Protein AF-A0A946UIS4-F1 (afdb_monomer)

Nearest PDB structures (foldseek):
  8tdu-assembly1_B  TM=2.542E-01  e=7.019E+00  Homo sapiens

Radius of gyration: 28.76 Å; Cα contacts (8 Å, |Δi|>4): 70; chains: 1; bounding box: 63×37×88 Å

Sequence (163 aa):
MSLIELGALGEFLGSIAVLATLVYLSVQLRQNTLSMNESKKLALAQTYQMRADALQMMLVTASDSRFIGPIIARLTAAGYPEDISALDALSHEDRGRFRLWQIAQQTHWDNMFFQYQQGYIDDEYYCDAFKTRVKRLAPTWEKLNLTSGRDSFNKEIERLSSE

Solvent-accessible surface area (backbone atoms only — not comparable to full-atom values): 9035 Å² total; per-residue (Å²): 133,54,75,65,57,55,49,53,51,49,52,52,54,49,53,50,52,51,51,52,49,52,52,49,51,54,51,50,52,52,52,50,53,50,52,52,51,51,49,51,51,49,52,47,51,51,51,52,47,54,50,53,50,51,54,48,52,48,54,50,51,34,66,72,29,89,58,52,34,59,50,52,53,52,30,44,76,54,42,36,82,86,33,69,69,36,63,73,76,46,52,73,66,55,42,51,54,51,46,55,54,49,50,56,50,52,53,52,52,41,51,50,51,53,37,35,78,71,67,73,42,58,69,64,55,42,59,65,49,47,50,54,52,46,57,66,44,48,64,56,33,56,78,65,71,60,83,87,67,56,70,71,48,52,53,47,50,54,56,54,73,74,108

Foldseek 3Di:
DDPVVVVVVVVVVVVVVVVVVVVVVVVVVVVVVVVVVVVLVVVLVVVVVVLVVLVVVLVVCCVPDPQNVVLVVQLVVVPPPNDLCSLVVDDPVSNVVVLVSLLSVLVSLLVVVVCVVVVSDDPCCCVPPNLVVLLSCVVNCVVSVNDPGDPVVVVVSVVSVVD

Structure (mmCIF, N/CA/C/O backbone):
data_AF-A0A946UIS4-F1
#
_entry.id   AF-A0A946UIS4-F1
#
loop_
_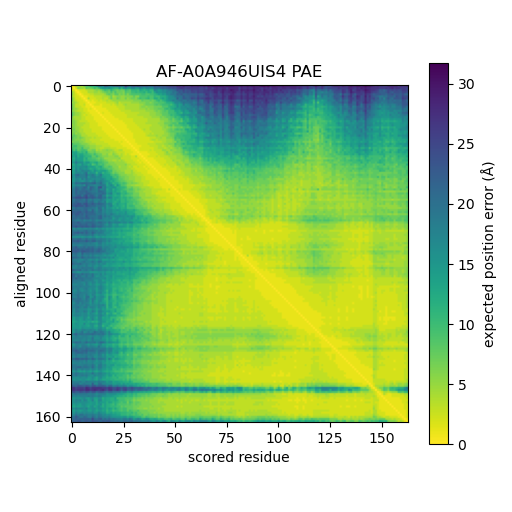atom_site.group_PDB
_atom_site.id
_atom_site.type_symbol
_atom_site.label_atom_id
_atom_site.label_alt_id
_atom_site.label_comp_id
_atom_site.label_asym_id
_atom_site.label_entity_id
_atom_site.label_seq_id
_atom_site.pdbx_PDB_ins_code
_atom_site.Cartn_x
_atom_site.Cartn_y
_atom_site.Cartn_z
_atom_site.occupancy
_atom_site.B_iso_or_equiv
_atom_site.auth_seq_id
_atom_site.auth_comp_id
_atom_site.auth_asym_id
_atom_site.auth_atom_id
_atom_site.pdbx_PDB_model_num
ATOM 1 N N . MET A 1 1 ? -42.311 18.757 61.022 1.00 57.62 1 MET A N 1
ATOM 2 C CA . MET A 1 1 ? -41.414 17.721 60.486 1.00 57.62 1 MET A CA 1
ATOM 3 C C . MET A 1 1 ? -40.319 17.454 61.494 1.00 57.62 1 MET A C 1
ATOM 5 O O . MET A 1 1 ? -39.729 18.413 61.982 1.00 57.62 1 MET A O 1
ATOM 9 N N . SER A 1 2 ? -40.074 16.194 61.837 1.00 82.06 2 SER A N 1
ATOM 10 C CA . SER A 1 2 ? -38.916 15.821 62.656 1.00 82.06 2 SER A CA 1
ATOM 11 C C . SER A 1 2 ? -37.637 15.814 61.805 1.00 82.06 2 SER A C 1
ATOM 13 O O . SER A 1 2 ? -37.694 15.674 60.583 1.00 82.06 2 SER A O 1
ATOM 15 N N . LEU A 1 3 ? -36.466 15.946 62.436 1.00 77.38 3 LEU A N 1
ATOM 16 C CA . LEU A 1 3 ? -35.164 15.806 61.759 1.00 77.38 3 LEU A CA 1
ATOM 17 C C . LEU A 1 3 ? -35.041 14.474 60.993 1.00 77.38 3 LEU A C 1
ATOM 19 O O . LEU A 1 3 ? -34.381 14.415 59.960 1.00 77.38 3 LEU A O 1
ATOM 23 N N . ILE A 1 4 ? -35.724 13.432 61.471 1.00 81.69 4 ILE A N 1
ATOM 24 C CA . ILE A 1 4 ? -35.765 12.099 60.861 1.00 81.69 4 ILE A CA 1
ATOM 25 C C . ILE A 1 4 ? -36.534 12.127 59.531 1.00 81.69 4 ILE A C 1
ATOM 27 O O . ILE A 1 4 ? -36.078 11.557 58.545 1.00 81.69 4 ILE A O 1
ATOM 31 N N . GLU A 1 5 ? -37.661 12.840 59.467 1.00 81.75 5 GLU A N 1
ATOM 32 C CA . GLU A 1 5 ? -38.456 12.984 58.235 1.00 81.75 5 GLU A CA 1
ATOM 33 C C . GLU A 1 5 ? -37.719 13.806 57.166 1.00 81.75 5 GLU A C 1
ATOM 35 O O . GLU A 1 5 ? -37.805 13.502 55.978 1.00 81.75 5 GLU A O 1
ATOM 40 N N . LEU A 1 6 ? -36.958 14.825 57.583 1.00 81.38 6 LEU A N 1
ATOM 41 C CA . LEU A 1 6 ? -36.087 15.601 56.692 1.00 81.38 6 LEU A CA 1
ATOM 42 C C . LEU A 1 6 ? -34.921 14.759 56.149 1.00 81.38 6 LEU A C 1
ATOM 44 O O . LEU A 1 6 ? -34.605 14.856 54.964 1.00 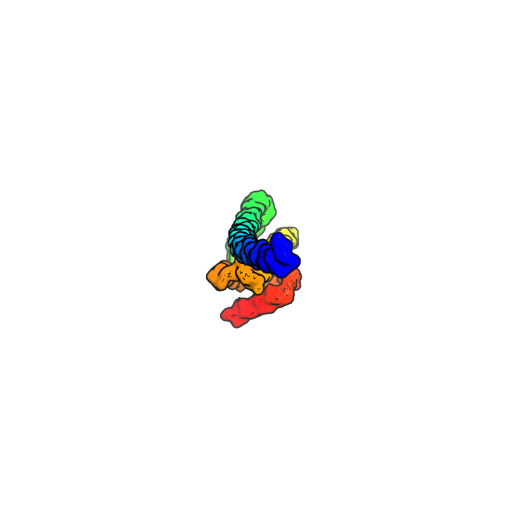81.38 6 LEU A O 1
ATOM 48 N N . GLY A 1 7 ? -34.315 13.913 56.989 1.00 84.50 7 GLY A N 1
ATOM 49 C CA . GLY A 1 7 ? -33.269 12.974 56.573 1.00 84.50 7 GLY A CA 1
ATOM 50 C C . GLY A 1 7 ? -33.772 11.953 55.549 1.00 84.50 7 GLY A C 1
ATOM 51 O O . GLY A 1 7 ? -33.152 11.784 54.500 1.00 84.50 7 GLY A O 1
ATOM 52 N N . ALA A 1 8 ? -34.944 11.360 55.795 1.00 88.19 8 ALA A N 1
ATOM 53 C CA . ALA A 1 8 ? -35.571 10.409 54.877 1.00 88.19 8 ALA A CA 1
ATOM 54 C C . ALA A 1 8 ? -35.925 11.040 53.514 1.00 88.19 8 ALA A C 1
ATOM 56 O O . ALA A 1 8 ? -35.737 10.417 52.468 1.00 88.19 8 ALA A O 1
ATOM 57 N N . LEU A 1 9 ? -36.391 12.297 53.501 1.00 90.44 9 LEU A N 1
ATOM 58 C CA . LEU A 1 9 ? -36.643 13.040 52.260 1.00 90.44 9 LEU A CA 1
ATOM 59 C C . LEU A 1 9 ? -35.343 13.282 51.468 1.00 90.44 9 LEU A C 1
ATOM 61 O O . LEU A 1 9 ? -35.329 13.151 50.243 1.00 90.44 9 LEU A O 1
ATOM 65 N N . GLY A 1 10 ? -34.252 13.612 52.166 1.00 90.12 10 GLY A N 1
ATOM 66 C CA . GLY A 1 10 ? -32.926 13.796 51.574 1.00 90.12 10 GLY A CA 1
ATOM 67 C C . GLY A 1 10 ? -32.367 12.514 50.953 1.00 90.12 10 GLY A C 1
ATOM 68 O O . GLY A 1 10 ? -31.875 12.553 49.827 1.00 90.12 10 GLY A O 1
ATOM 69 N N . GLU A 1 11 ? -32.504 11.372 51.633 1.00 90.62 11 GLU A N 1
ATOM 70 C CA . GLU A 1 11 ? -32.126 10.059 51.087 1.00 90.62 11 GLU A CA 1
ATOM 71 C C . GLU A 1 11 ? -32.952 9.687 49.855 1.00 90.62 11 GLU A C 1
ATOM 73 O O . GLU A 1 11 ? -32.397 9.239 48.850 1.00 90.62 11 GLU A O 1
ATOM 78 N N . PHE A 1 12 ? -34.265 9.926 49.886 1.00 92.44 12 PHE A N 1
ATOM 79 C CA . PHE A 1 12 ? -35.135 9.652 48.746 1.00 92.44 12 PHE A CA 1
ATOM 80 C C . PHE A 1 12 ? -34.730 10.476 47.517 1.00 92.44 12 PHE A C 1
ATOM 82 O O . PHE A 1 12 ? -34.487 9.914 46.446 1.00 92.44 12 PHE A O 1
ATOM 89 N N . LEU A 1 13 ? -34.566 11.793 47.672 1.00 94.62 13 LEU A N 1
ATOM 90 C CA . LEU A 1 13 ? -34.121 12.674 46.588 1.00 94.62 13 LEU A CA 1
ATOM 91 C C . LEU A 1 13 ? -32.704 12.333 46.107 1.00 94.62 13 LEU A C 1
ATOM 93 O O . LEU A 1 13 ? -32.453 12.329 44.902 1.00 94.62 13 LEU A O 1
ATOM 97 N N . GLY A 1 14 ? -31.797 11.991 47.026 1.00 94.81 14 GLY A N 1
ATOM 98 C CA . GLY A 1 14 ? -30.447 11.536 46.703 1.00 94.81 14 GLY A CA 1
ATOM 99 C C . GLY A 1 14 ? -30.455 10.256 45.868 1.00 94.81 14 GLY A C 1
ATOM 100 O O . GLY A 1 14 ? -29.769 10.182 44.851 1.00 94.81 14 GLY A O 1
ATOM 101 N N . SER A 1 15 ? -31.288 9.277 46.229 1.00 95.00 15 SER A N 1
ATOM 102 C CA . SER A 1 15 ? -31.423 8.024 45.478 1.00 95.00 15 SER A CA 1
ATOM 103 C C . SER A 1 15 ? -31.968 8.245 44.062 1.00 95.00 15 SER A C 1
ATOM 105 O O . SER A 1 15 ? -31.449 7.661 43.108 1.00 95.00 15 SER A O 1
ATOM 107 N N . ILE A 1 16 ? -32.936 9.157 43.893 1.00 96.50 16 ILE A N 1
ATOM 108 C CA . ILE A 1 16 ? -33.457 9.552 42.576 1.00 96.50 16 ILE A CA 1
ATOM 109 C C . ILE A 1 16 ? -32.367 10.241 41.753 1.00 96.50 16 ILE A C 1
ATOM 111 O O . ILE A 1 16 ? -32.199 9.922 40.578 1.00 96.50 16 ILE A O 1
ATOM 115 N N . ALA A 1 17 ? -31.606 11.158 42.355 1.00 95.62 17 ALA A N 1
ATOM 116 C CA . ALA A 1 17 ? -30.520 11.858 41.676 1.00 95.62 17 ALA A CA 1
ATOM 117 C C . ALA A 1 17 ? -29.410 10.895 41.219 1.00 95.62 17 ALA A C 1
ATOM 119 O O . ALA A 1 17 ? -28.928 10.995 40.088 1.00 95.62 17 ALA A O 1
ATOM 120 N N . VAL A 1 18 ? -29.042 9.920 42.057 1.00 97.12 18 VAL A N 1
ATOM 121 C CA . VAL A 1 18 ? -28.092 8.858 41.694 1.00 97.12 18 VAL A CA 1
ATOM 122 C C . VAL A 1 18 ? -28.641 8.017 40.543 1.00 97.12 18 VAL A C 1
ATOM 124 O O . VAL A 1 18 ? -27.935 7.805 39.558 1.00 97.12 18 VAL A O 1
ATOM 127 N N . LEU A 1 19 ? -29.905 7.590 40.612 1.00 97.00 19 LEU A N 1
ATOM 128 C CA . LEU A 1 19 ? -30.531 6.793 39.557 1.00 97.00 19 LEU A CA 1
ATOM 129 C C . LEU A 1 19 ? -30.598 7.559 38.227 1.00 97.00 19 LEU A C 1
ATOM 131 O O . LEU A 1 19 ? -30.232 7.014 37.186 1.00 97.00 19 LEU A O 1
ATOM 135 N N . ALA A 1 20 ? -30.971 8.839 38.258 1.00 96.12 20 ALA A N 1
ATOM 136 C CA . ALA A 1 20 ? -30.958 9.711 37.086 1.00 96.12 20 ALA A CA 1
ATOM 137 C C . ALA A 1 20 ? -29.544 9.858 36.498 1.00 96.12 20 ALA A C 1
ATOM 139 O O . ALA A 1 20 ? -29.367 9.782 35.281 1.00 96.12 20 ALA A O 1
ATOM 140 N N . THR A 1 21 ? -28.528 9.994 37.354 1.00 96.75 21 THR A N 1
ATOM 141 C CA . THR A 1 21 ? -27.121 10.087 36.934 1.00 96.75 21 THR A CA 1
ATOM 142 C C . THR A 1 21 ? -26.639 8.789 36.280 1.00 96.75 21 THR A C 1
ATOM 144 O O . THR A 1 21 ? -25.978 8.834 35.244 1.00 96.75 21 THR A O 1
ATOM 147 N N . LEU A 1 22 ? -27.006 7.624 36.823 1.00 96.81 22 LEU A N 1
ATOM 148 C CA . LEU A 1 22 ? -26.671 6.320 36.239 1.00 96.81 22 LEU A CA 1
ATOM 149 C C . LEU A 1 22 ? -27.337 6.109 34.875 1.00 96.81 22 LEU A C 1
ATOM 151 O O . LEU A 1 22 ? -26.693 5.615 33.947 1.00 96.81 22 LEU A O 1
ATOM 155 N N . VAL A 1 23 ? -28.604 6.512 34.728 1.00 96.38 23 VAL A N 1
ATOM 156 C CA . VAL A 1 23 ? -29.306 6.476 33.435 1.00 96.38 23 VAL A CA 1
ATOM 157 C C . VAL A 1 23 ? -28.608 7.388 32.430 1.00 96.38 23 VAL A C 1
ATOM 159 O O . VAL A 1 23 ? -28.318 6.956 31.315 1.00 96.38 23 VAL A O 1
ATOM 162 N N . TYR A 1 24 ? -28.277 8.616 32.833 1.00 96.62 24 TYR A N 1
ATOM 163 C CA . TYR A 1 24 ? -27.552 9.562 31.990 1.00 96.62 24 TYR A CA 1
ATOM 164 C C . TYR A 1 24 ? -26.199 9.001 31.528 1.00 96.62 24 TYR A C 1
ATOM 166 O O . TYR A 1 24 ? -25.930 8.975 30.328 1.00 96.62 24 TYR A O 1
ATOM 174 N N . LEU A 1 25 ? -25.384 8.473 32.449 1.00 95.25 25 LEU A N 1
ATOM 175 C CA . LEU A 1 25 ? -24.100 7.837 32.133 1.00 95.25 25 LEU A CA 1
ATOM 176 C C . LEU A 1 25 ? -24.269 6.650 31.180 1.00 95.25 25 LEU A C 1
A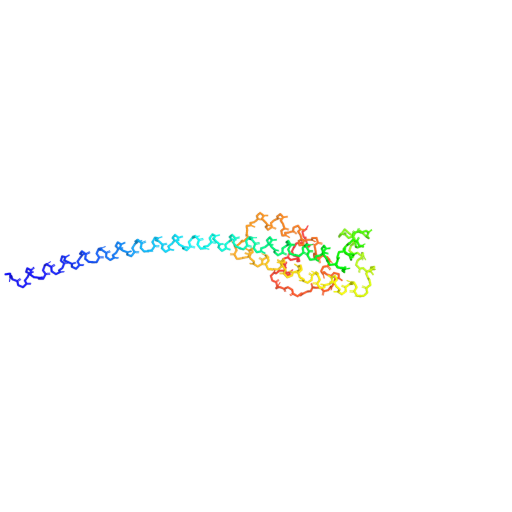TOM 178 O O . LEU A 1 25 ? -23.514 6.513 30.221 1.00 95.25 25 LEU A O 1
ATOM 182 N N . SER A 1 26 ? -25.287 5.817 31.398 1.00 94.38 26 SER A N 1
ATOM 183 C CA . SER A 1 26 ? -25.566 4.661 30.539 1.00 94.38 26 SER A CA 1
ATOM 184 C C . SER A 1 26 ? -25.908 5.087 29.108 1.00 94.38 26 SER A C 1
ATOM 186 O O . SER A 1 26 ? -25.388 4.522 28.142 1.00 94.38 26 SER A O 1
ATOM 188 N N . VAL A 1 27 ? -26.747 6.117 28.953 1.00 95.06 27 VAL A N 1
ATOM 189 C CA . VAL A 1 27 ? -27.084 6.692 27.642 1.00 95.06 27 VAL A CA 1
ATOM 190 C C . VAL A 1 27 ? -25.851 7.324 26.994 1.00 95.06 27 VAL A C 1
ATOM 192 O O . VAL A 1 27 ? -25.586 7.072 25.817 1.00 95.06 27 VAL A O 1
ATOM 195 N N . GLN A 1 28 ? -25.062 8.078 27.761 1.00 93.50 28 GLN A N 1
ATOM 196 C CA . GLN A 1 28 ? -23.845 8.727 27.285 1.00 93.50 28 GLN A CA 1
ATOM 197 C C . GLN A 1 28 ? -22.817 7.706 26.780 1.00 93.50 28 GLN A C 1
ATOM 199 O O . GLN A 1 28 ? -22.276 7.876 25.690 1.00 93.50 28 GLN A O 1
ATOM 204 N N . LEU A 1 29 ? -22.580 6.616 27.516 1.00 91.56 29 LEU A N 1
ATOM 205 C CA . LEU A 1 29 ? -21.671 5.540 27.105 1.00 91.56 29 LEU A CA 1
ATOM 206 C C . LEU A 1 29 ? -22.139 4.852 25.820 1.00 91.56 29 LEU A C 1
ATOM 208 O O . LEU A 1 29 ? -21.325 4.560 24.940 1.00 91.56 29 LEU A O 1
ATOM 212 N N . ARG A 1 30 ? -23.451 4.633 25.673 1.00 92.38 30 ARG A N 1
ATOM 213 C CA . ARG A 1 30 ? -24.021 4.053 24.451 1.00 92.38 30 ARG A CA 1
ATOM 214 C C . ARG A 1 30 ? -23.807 4.969 23.247 1.00 92.38 30 ARG A C 1
ATOM 216 O O . ARG A 1 30 ? -23.372 4.496 22.201 1.00 92.38 30 ARG A O 1
ATOM 223 N N . GLN A 1 31 ? -24.075 6.265 23.393 1.00 91.12 31 GLN A N 1
ATOM 224 C CA . GLN A 1 31 ? -23.850 7.252 22.333 1.00 91.12 31 GLN A CA 1
ATOM 225 C C . GLN A 1 31 ? -22.365 7.376 21.972 1.00 91.12 31 GLN A C 1
ATOM 227 O O . GLN A 1 31 ? -22.029 7.380 20.791 1.00 91.12 31 GLN A O 1
ATOM 232 N N . ASN A 1 32 ? -21.475 7.394 22.969 1.00 88.31 32 ASN A N 1
ATOM 233 C CA . ASN A 1 32 ? -20.028 7.414 22.742 1.00 88.31 32 ASN A CA 1
ATOM 234 C C . ASN A 1 32 ? -19.565 6.185 21.956 1.00 88.31 32 ASN A C 1
ATOM 236 O O . ASN A 1 32 ? -18.811 6.301 20.996 1.00 88.31 32 ASN A O 1
ATOM 240 N N . THR A 1 33 ? -20.071 5.008 22.322 1.00 88.25 33 THR A N 1
ATOM 241 C CA . THR A 1 33 ? -19.741 3.754 21.635 1.00 88.25 33 THR A CA 1
ATOM 242 C C . THR A 1 33 ? -20.211 3.767 20.179 1.00 88.25 33 THR A C 1
ATOM 244 O O . THR A 1 33 ? -19.473 3.345 19.289 1.00 88.25 33 THR A O 1
ATOM 247 N N . LEU A 1 34 ? -21.417 4.279 19.910 1.00 91.00 34 LEU A N 1
ATOM 248 C CA . LEU A 1 34 ? -21.937 4.425 18.546 1.00 91.00 34 LEU A CA 1
ATOM 249 C C . LEU A 1 34 ? -21.092 5.405 17.719 1.00 91.00 34 LEU A C 1
ATOM 251 O O . LEU A 1 34 ? -20.636 5.038 16.640 1.00 91.00 34 LEU A O 1
ATOM 255 N N . SER A 1 35 ? -20.807 6.591 18.261 1.00 88.69 35 SER A N 1
ATOM 256 C CA . SER A 1 35 ? -19.968 7.609 17.614 1.00 88.69 35 SER A CA 1
ATOM 257 C C . SER A 1 35 ? -18.552 7.097 17.320 1.00 88.69 35 SER A C 1
ATOM 259 O O . SER A 1 35 ? -18.017 7.294 16.228 1.00 88.69 35 SER A O 1
ATOM 261 N N . MET A 1 36 ? -17.955 6.357 18.258 1.00 86.19 36 MET A N 1
ATOM 262 C CA . MET A 1 36 ? -16.643 5.737 18.072 1.00 86.19 36 MET A CA 1
ATOM 263 C C . MET A 1 36 ? -16.666 4.680 16.960 1.00 86.19 36 MET A C 1
ATOM 265 O O . MET A 1 36 ? -15.760 4.637 16.126 1.00 86.19 36 MET A O 1
ATOM 269 N N . ASN A 1 37 ? -17.714 3.854 16.898 1.00 85.44 37 ASN A N 1
ATOM 270 C CA . ASN A 1 37 ? -17.873 2.857 15.839 1.00 85.44 37 ASN A CA 1
ATOM 271 C C . ASN A 1 37 ? -18.065 3.499 14.459 1.00 85.44 37 ASN A C 1
ATOM 273 O O . ASN A 1 37 ? -17.481 3.032 13.480 1.00 85.44 37 ASN A O 1
ATOM 277 N N . GLU A 1 38 ? -18.855 4.567 14.367 1.00 87.06 38 GLU A N 1
ATOM 278 C CA . GLU A 1 38 ? -19.028 5.337 13.131 1.00 87.06 38 GLU A CA 1
ATOM 279 C C . GLU A 1 38 ? -17.722 6.010 12.704 1.00 87.06 38 GLU A C 1
ATOM 281 O O . GLU A 1 38 ? -17.338 5.911 11.540 1.00 87.06 38 GLU A O 1
ATOM 286 N N . SER A 1 39 ? -16.978 6.583 13.652 1.00 81.88 39 SER A N 1
ATOM 287 C CA . SER A 1 39 ? -15.659 7.175 13.403 1.00 81.88 39 SER A CA 1
ATOM 288 C C . SER A 1 39 ? -14.661 6.140 12.879 1.00 81.88 39 SER A C 1
ATOM 290 O O . SER A 1 39 ? -13.934 6.415 11.927 1.00 81.88 39 SER A O 1
ATOM 292 N N . LYS A 1 40 ? -14.663 4.917 13.430 1.00 82.81 40 LYS A N 1
ATOM 293 C CA . LYS A 1 40 ? -13.829 3.812 12.932 1.00 82.81 40 LYS A CA 1
ATOM 294 C C . LYS A 1 40 ? -14.198 3.432 11.496 1.00 82.81 40 LYS A C 1
ATOM 296 O O . LYS A 1 40 ? -13.309 3.263 10.665 1.00 82.81 40 LYS A O 1
ATOM 301 N N . LYS A 1 41 ? -15.495 3.317 11.188 1.00 84.00 41 LYS A N 1
ATOM 302 C CA . LYS A 1 41 ? -15.971 3.032 9.822 1.00 84.00 41 LYS A CA 1
ATOM 303 C C . LYS A 1 41 ? -15.579 4.139 8.845 1.00 84.00 41 LYS A C 1
ATOM 305 O O . LYS A 1 41 ? -15.119 3.837 7.749 1.00 84.00 41 LYS A O 1
ATOM 310 N N . LEU A 1 42 ? -15.720 5.399 9.249 1.00 86.12 42 LEU A N 1
ATOM 311 C CA . LEU A 1 42 ? -15.332 6.546 8.436 1.00 86.12 42 LEU A CA 1
ATOM 312 C C . LEU A 1 42 ? -13.820 6.568 8.181 1.00 86.12 42 LEU A C 1
ATOM 314 O O . LEU A 1 42 ? -13.409 6.730 7.037 1.00 86.12 42 LEU A O 1
ATOM 318 N N . ALA A 1 43 ? -12.999 6.340 9.210 1.00 80.62 43 ALA A N 1
ATOM 319 C CA . ALA A 1 43 ? -11.544 6.274 9.081 1.00 80.62 43 ALA A CA 1
ATOM 320 C C . ALA A 1 43 ? -11.101 5.145 8.136 1.00 80.62 43 ALA A C 1
ATOM 322 O O . ALA A 1 43 ? -10.228 5.349 7.292 1.00 80.62 43 ALA A O 1
ATOM 323 N N . LEU A 1 44 ? -11.743 3.973 8.220 1.00 81.12 44 LEU A N 1
ATOM 324 C CA . LEU A 1 44 ? -11.527 2.876 7.275 1.00 81.12 44 LEU A CA 1
ATOM 325 C C . LEU A 1 44 ? -11.887 3.300 5.848 1.00 81.12 44 LEU A C 1
ATOM 327 O O . LEU A 1 44 ? -11.062 3.166 4.949 1.00 81.12 44 LEU A O 1
ATOM 331 N N . ALA A 1 45 ? -13.079 3.862 5.638 1.00 82.94 45 ALA A N 1
ATOM 332 C CA . ALA A 1 45 ? -13.525 4.308 4.319 1.00 82.94 45 ALA A CA 1
ATOM 333 C C . ALA A 1 45 ? -12.597 5.379 3.716 1.00 82.94 45 ALA A C 1
ATOM 335 O O . ALA A 1 45 ? -12.197 5.268 2.560 1.00 82.94 45 ALA A O 1
ATOM 336 N N . GLN A 1 46 ? -12.178 6.369 4.510 1.00 83.25 46 GLN A N 1
ATOM 337 C CA . GLN A 1 46 ? -11.187 7.372 4.107 1.00 83.25 46 GLN A CA 1
ATOM 338 C C . GLN A 1 46 ? -9.851 6.727 3.738 1.00 83.25 46 GLN A C 1
ATOM 340 O O . GLN A 1 46 ? -9.221 7.121 2.762 1.00 83.25 46 GLN A O 1
ATOM 345 N N . THR A 1 47 ? -9.438 5.696 4.472 1.00 80.56 47 THR A N 1
ATOM 346 C CA . THR A 1 47 ? -8.229 4.929 4.164 1.00 80.56 47 THR A CA 1
ATOM 347 C C . THR A 1 47 ? -8.356 4.169 2.842 1.00 80.56 47 THR A C 1
ATOM 349 O O . THR A 1 47 ? -7.405 4.140 2.065 1.00 80.56 47 THR A O 1
ATOM 352 N N . TYR A 1 48 ? -9.514 3.576 2.525 1.00 81.06 48 TYR A N 1
ATOM 353 C CA . TYR A 1 48 ? -9.774 3.013 1.187 1.00 81.06 48 TYR A CA 1
ATOM 354 C C . TYR A 1 48 ? -9.708 4.086 0.094 1.00 81.06 48 TYR A C 1
ATOM 356 O O . TYR A 1 48 ? -9.036 3.874 -0.914 1.00 81.06 48 TYR A O 1
ATOM 364 N N . GLN A 1 49 ? -10.331 5.246 0.308 1.00 82.69 49 GLN A N 1
ATOM 365 C CA . GLN A 1 49 ? -10.326 6.326 -0.678 1.00 82.69 49 GLN A CA 1
ATOM 366 C C . GLN A 1 49 ? -8.911 6.857 -0.941 1.00 82.69 49 GLN A C 1
ATOM 368 O O . GLN A 1 49 ? -8.480 6.888 -2.087 1.00 82.69 49 GLN A O 1
ATOM 373 N N . MET A 1 50 ? -8.142 7.171 0.108 1.00 84.25 50 MET A N 1
ATOM 374 C CA . MET A 1 50 ? -6.758 7.648 -0.032 1.00 84.25 50 MET A CA 1
ATOM 375 C C . MET A 1 50 ? -5.870 6.657 -0.798 1.00 84.25 50 MET A C 1
ATOM 377 O O . MET A 1 50 ? -4.974 7.070 -1.530 1.00 84.25 50 MET A O 1
ATOM 381 N N . ARG A 1 51 ? -6.113 5.346 -0.655 1.00 82.44 51 ARG A N 1
ATOM 382 C CA . ARG A 1 51 ? -5.398 4.304 -1.410 1.00 82.44 51 ARG A CA 1
ATOM 383 C C . ARG A 1 51 ? -5.744 4.330 -2.892 1.00 82.44 51 ARG A C 1
ATOM 385 O O . ARG A 1 51 ? -4.836 4.301 -3.722 1.00 82.44 51 ARG A O 1
ATOM 392 N N . ALA A 1 52 ? -7.036 4.385 -3.206 1.00 84.62 52 ALA A N 1
ATOM 393 C CA . ALA A 1 52 ? -7.509 4.492 -4.579 1.00 84.62 52 ALA A CA 1
ATOM 394 C C . ALA A 1 52 ? -6.963 5.767 -5.243 1.00 84.62 52 ALA A C 1
ATOM 396 O O . ALA A 1 52 ? -6.404 5.693 -6.337 1.00 84.62 52 ALA A O 1
ATOM 397 N N . ASP A 1 53 ? -7.014 6.895 -4.532 1.00 86.44 53 ASP A N 1
ATOM 398 C CA . ASP A 1 53 ? -6.501 8.184 -4.994 1.00 86.44 53 ASP A CA 1
ATOM 399 C C . ASP A 1 53 ? -4.985 8.143 -5.226 1.00 86.44 53 ASP A C 1
ATOM 401 O O . ASP A 1 53 ? -4.511 8.637 -6.247 1.00 86.44 53 ASP A O 1
ATOM 405 N N . ALA A 1 54 ? -4.211 7.520 -4.329 1.00 85.56 54 ALA A N 1
ATOM 406 C CA . ALA A 1 54 ? -2.763 7.387 -4.485 1.00 85.56 54 ALA A CA 1
ATOM 407 C C . ALA A 1 54 ? -2.391 6.564 -5.729 1.00 85.56 54 ALA A C 1
ATOM 409 O O . ALA A 1 54 ? -1.530 6.974 -6.511 1.00 85.56 54 ALA A O 1
ATOM 410 N N . LEU A 1 55 ? -3.063 5.427 -5.946 1.00 82.25 55 LEU A N 1
ATOM 411 C CA . LEU A 1 55 ? -2.837 4.594 -7.127 1.00 82.25 55 LEU A CA 1
ATOM 412 C C . LEU A 1 55 ? -3.249 5.322 -8.413 1.00 82.25 55 LEU A C 1
ATOM 414 O O . LEU A 1 55 ? -2.503 5.309 -9.394 1.00 82.25 55 LEU A O 1
ATOM 418 N N . GLN A 1 56 ? -4.413 5.974 -8.408 1.00 86.44 56 GLN A N 1
ATOM 419 C CA . GLN A 1 56 ? -4.901 6.75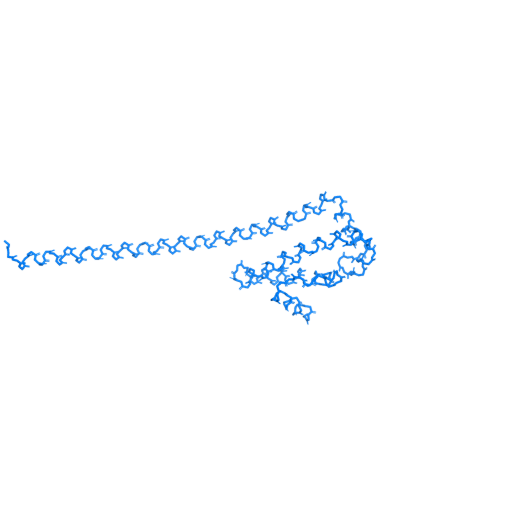3 -9.542 1.00 86.44 56 GLN A CA 1
ATOM 420 C C . GLN A 1 56 ? -3.948 7.905 -9.871 1.00 86.44 56 GLN A C 1
ATOM 422 O O . GLN A 1 56 ? -3.541 8.044 -11.022 1.00 86.44 56 GLN A O 1
ATOM 427 N N . MET A 1 57 ? -3.555 8.699 -8.872 1.00 87.62 57 MET A N 1
ATOM 428 C CA . MET A 1 57 ? -2.621 9.814 -9.035 1.00 87.62 57 MET A CA 1
ATOM 429 C C . MET A 1 57 ? -1.306 9.335 -9.631 1.00 87.62 57 MET A C 1
ATOM 431 O O . MET A 1 57 ? -0.775 9.972 -10.539 1.00 87.62 57 MET A O 1
ATOM 435 N N . MET A 1 58 ? -0.795 8.202 -9.156 1.00 85.50 58 MET A N 1
ATOM 436 C CA . MET A 1 58 ? 0.410 7.613 -9.699 1.00 85.50 58 MET A CA 1
ATOM 437 C C . MET A 1 58 ? 0.207 7.263 -11.183 1.00 85.50 58 MET A C 1
ATOM 439 O O . MET A 1 58 ? 0.915 7.797 -12.030 1.00 85.50 58 MET A O 1
ATOM 443 N N . LEU A 1 59 ? -0.806 6.473 -11.546 1.00 83.56 59 LEU A N 1
ATOM 444 C CA . LEU A 1 59 ? -1.053 6.100 -12.949 1.00 83.56 59 LEU A CA 1
ATOM 445 C C . LEU A 1 59 ? -1.254 7.308 -13.879 1.00 83.56 59 LEU A C 1
ATOM 447 O O . LEU A 1 59 ? -0.677 7.337 -14.966 1.00 83.56 59 LEU A O 1
ATOM 451 N N . VAL A 1 60 ? -2.003 8.321 -13.441 1.00 87.88 60 VAL A N 1
ATOM 452 C CA . VAL A 1 60 ? -2.188 9.577 -14.186 1.00 87.88 60 VAL A CA 1
ATOM 453 C C . VAL A 1 60 ? -0.855 10.308 -14.346 1.00 87.88 60 VAL A C 1
ATOM 455 O O . VAL A 1 60 ? -0.493 10.691 -15.453 1.00 87.88 60 VAL A O 1
ATOM 458 N N . THR A 1 61 ? -0.059 10.409 -13.279 1.00 85.44 61 THR A N 1
ATOM 459 C CA . THR A 1 61 ? 1.272 11.033 -13.335 1.00 85.44 61 THR A CA 1
ATOM 460 C C . THR A 1 61 ? 2.195 10.305 -14.310 1.00 85.44 61 THR A C 1
ATOM 462 O O . THR A 1 61 ? 2.929 10.952 -15.052 1.00 85.44 61 THR A O 1
ATOM 465 N N . ALA A 1 62 ? 2.170 8.969 -14.347 1.00 84.50 62 ALA A N 1
ATOM 466 C CA . ALA A 1 62 ? 2.934 8.203 -15.332 1.00 84.50 62 ALA A CA 1
ATOM 467 C C . ALA A 1 62 ? 2.461 8.469 -16.765 1.00 84.50 62 ALA A C 1
ATOM 469 O O . ALA A 1 62 ? 3.304 8.634 -17.646 1.00 84.50 62 ALA A O 1
ATOM 470 N N . SER A 1 63 ? 1.143 8.520 -16.976 1.00 85.81 63 SER A N 1
ATOM 471 C CA . SER A 1 63 ? 0.519 8.789 -18.276 1.00 85.81 63 SER A CA 1
ATOM 472 C C . SER A 1 63 ? 0.890 10.172 -18.813 1.00 85.81 63 SER A C 1
ATOM 474 O O . SER A 1 63 ? 1.300 10.298 -19.965 1.00 85.81 63 SER A O 1
ATOM 476 N N . ASP A 1 64 ? 0.810 11.198 -17.968 1.00 89.50 64 ASP A N 1
ATOM 477 C CA . ASP A 1 64 ? 1.057 12.590 -18.362 1.00 89.50 64 ASP A CA 1
ATOM 478 C C . ASP A 1 64 ? 2.551 12.949 -18.363 1.00 89.50 64 ASP A C 1
ATOM 480 O O . ASP A 1 64 ? 2.973 13.981 -18.895 1.00 89.50 64 ASP A O 1
ATOM 484 N N . SER A 1 65 ? 3.395 12.100 -17.770 1.00 89.94 65 SER A N 1
ATOM 485 C CA . SER A 1 65 ? 4.831 12.333 -17.718 1.00 89.94 65 SER A CA 1
ATOM 486 C C . SER A 1 65 ? 5.473 12.160 -19.090 1.00 89.94 65 SER A C 1
ATOM 488 O O . SER A 1 65 ? 5.521 11.065 -19.653 1.00 89.94 65 SER A O 1
ATOM 490 N N . ARG A 1 66 ? 6.149 13.220 -19.547 1.00 91.38 66 ARG A N 1
ATOM 491 C CA . ARG A 1 66 ? 7.048 13.180 -20.713 1.00 91.38 66 ARG A CA 1
ATOM 492 C C . ARG A 1 66 ? 8.181 12.150 -20.571 1.00 91.38 66 ARG A C 1
ATOM 494 O O . ARG A 1 66 ? 8.802 11.794 -21.569 1.00 91.38 66 ARG A O 1
ATOM 501 N N . PHE A 1 67 ? 8.477 11.692 -19.355 1.00 90.19 67 PHE A N 1
ATOM 502 C CA . PHE A 1 67 ? 9.592 10.788 -19.087 1.00 90.19 67 PHE A CA 1
ATOM 503 C C . PHE A 1 67 ? 9.131 9.380 -18.706 1.00 90.19 67 PHE A C 1
ATOM 505 O O . PHE A 1 67 ? 9.557 8.416 -19.335 1.00 90.19 67 PHE A O 1
ATOM 512 N N . ILE A 1 68 ? 8.253 9.247 -17.707 1.00 91.94 68 ILE A N 1
ATOM 513 C CA . ILE A 1 68 ? 7.894 7.940 -17.137 1.00 91.94 68 ILE A CA 1
ATOM 514 C C . ILE A 1 68 ? 7.074 7.099 -18.118 1.00 91.94 68 ILE A C 1
ATOM 516 O O . ILE A 1 68 ? 7.418 5.937 -18.321 1.00 91.94 68 ILE A O 1
ATOM 520 N N . GLY A 1 69 ? 6.064 7.672 -18.779 1.00 90.44 69 GLY A N 1
ATOM 521 C CA . GLY A 1 69 ? 5.255 6.957 -19.772 1.00 90.44 69 GLY A CA 1
ATOM 522 C C . GLY A 1 69 ? 6.105 6.319 -20.881 1.00 90.44 69 GLY A C 1
ATOM 523 O O . GLY A 1 69 ? 6.035 5.104 -21.077 1.00 90.44 69 GLY A O 1
ATOM 524 N N . PRO A 1 70 ? 6.990 7.083 -21.554 1.00 93.25 70 PRO A N 1
ATOM 525 C CA . PRO A 1 70 ? 7.898 6.528 -22.557 1.00 93.25 70 PRO A CA 1
ATOM 526 C C . PRO A 1 70 ? 8.888 5.489 -22.018 1.00 93.25 70 PRO A C 1
ATOM 528 O O . PRO A 1 70 ? 9.210 4.545 -22.738 1.00 93.25 70 PRO A O 1
ATOM 531 N N . ILE A 1 71 ? 9.387 5.642 -20.784 1.00 94.31 71 ILE A N 1
ATOM 532 C CA . ILE A 1 71 ? 10.260 4.638 -20.154 1.00 94.31 71 ILE A CA 1
ATOM 533 C C . ILE A 1 71 ? 9.497 3.325 -19.963 1.00 94.31 71 ILE A C 1
ATOM 535 O O . ILE A 1 71 ? 9.992 2.278 -20.371 1.00 94.31 71 ILE A O 1
ATOM 539 N N . ILE A 1 72 ? 8.284 3.378 -19.402 1.00 91.38 72 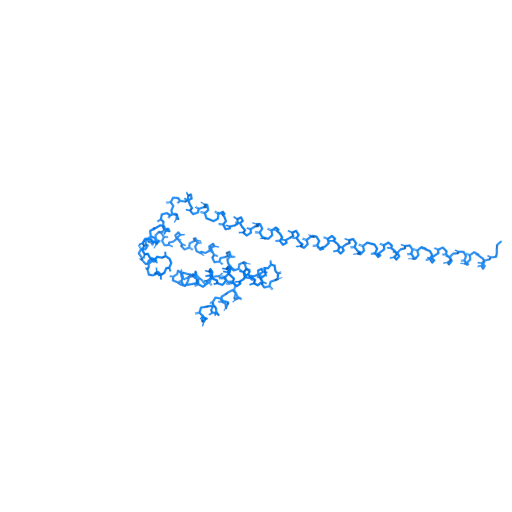ILE A N 1
ATOM 540 C CA . ILE A 1 72 ? 7.439 2.193 -19.196 1.00 91.38 72 ILE A CA 1
ATOM 541 C C . ILE A 1 72 ? 7.128 1.525 -20.538 1.00 91.38 72 ILE A C 1
ATOM 543 O O . ILE A 1 72 ? 7.305 0.319 -20.657 1.00 91.38 72 ILE A O 1
ATOM 547 N N . ALA A 1 73 ? 6.756 2.291 -21.567 1.00 91.69 73 ALA A N 1
ATOM 548 C CA . ALA A 1 73 ? 6.473 1.743 -22.894 1.00 91.69 73 ALA A CA 1
ATOM 549 C C . ALA A 1 73 ? 7.688 1.026 -23.513 1.00 91.69 73 ALA A C 1
ATOM 551 O O . ALA A 1 73 ? 7.540 -0.064 -24.065 1.00 91.69 73 ALA A O 1
ATOM 552 N N . ARG A 1 74 ? 8.898 1.599 -23.390 1.00 93.75 74 ARG A N 1
ATOM 553 C CA . ARG A 1 74 ? 10.142 0.950 -23.847 1.00 93.75 74 ARG A CA 1
ATOM 554 C C . ARG A 1 74 ? 10.440 -0.328 -23.070 1.00 93.75 74 ARG A C 1
ATOM 556 O O . ARG A 1 74 ? 10.816 -1.321 -23.680 1.00 93.75 74 ARG A O 1
ATOM 563 N N . LEU A 1 75 ? 10.256 -0.306 -21.751 1.00 93.94 75 LEU A N 1
ATOM 564 C CA . LEU A 1 75 ? 10.442 -1.484 -20.907 1.00 93.94 75 LEU A CA 1
ATOM 565 C C . LEU A 1 75 ? 9.461 -2.596 -21.283 1.00 93.94 75 LEU A C 1
ATOM 567 O O . LEU A 1 75 ? 9.884 -3.732 -21.461 1.00 93.94 75 LEU A O 1
ATOM 571 N N . THR A 1 76 ? 8.179 -2.275 -21.473 1.00 91.94 76 THR A N 1
ATOM 572 C CA . THR A 1 76 ? 7.169 -3.248 -21.911 1.00 91.94 76 THR A CA 1
ATOM 573 C C . THR A 1 76 ? 7.506 -3.837 -23.277 1.00 91.94 76 THR A C 1
ATOM 575 O O . THR A 1 76 ? 7.430 -5.048 -23.452 1.00 91.94 76 THR A O 1
ATOM 578 N N . ALA A 1 77 ? 7.946 -3.013 -24.232 1.00 92.81 77 ALA A N 1
ATOM 579 C CA . ALA A 1 77 ? 8.396 -3.500 -25.537 1.00 92.81 77 ALA A CA 1
ATOM 580 C C . ALA A 1 77 ? 9.633 -4.415 -25.442 1.00 92.81 77 ALA A C 1
ATOM 582 O O . ALA A 1 77 ? 9.817 -5.283 -26.291 1.00 92.81 77 ALA A O 1
ATOM 583 N N . ALA A 1 78 ? 10.457 -4.237 -24.406 1.00 93.19 78 ALA A N 1
ATOM 584 C CA . ALA A 1 78 ? 11.612 -5.074 -24.097 1.00 93.19 78 ALA A CA 1
ATOM 585 C C . ALA A 1 78 ? 11.277 -6.298 -23.216 1.00 93.19 78 ALA A C 1
ATOM 587 O O . ALA A 1 78 ? 12.190 -7.016 -22.828 1.00 93.19 78 ALA A O 1
ATOM 588 N N . GLY A 1 79 ? 9.997 -6.549 -22.906 1.00 91.06 79 GLY A N 1
ATOM 589 C CA . GLY A 1 79 ? 9.549 -7.736 -22.167 1.00 91.06 79 GLY A CA 1
ATOM 590 C C . GLY A 1 79 ? 9.350 -7.545 -20.661 1.00 91.06 79 GLY A C 1
ATOM 591 O O . GLY A 1 79 ? 9.070 -8.513 -19.967 1.00 91.06 79 GLY A O 1
ATOM 592 N N . TYR A 1 80 ? 9.463 -6.328 -20.127 1.00 91.75 80 TYR A N 1
ATOM 593 C CA . TYR A 1 80 ? 9.127 -6.035 -18.729 1.00 91.75 80 TYR A CA 1
ATOM 594 C C . TYR A 1 80 ? 7.598 -6.067 -18.502 1.00 91.75 80 TYR A C 1
ATOM 596 O O . TYR A 1 80 ? 6.869 -5.442 -19.283 1.00 91.75 80 TYR A O 1
ATOM 604 N N . PRO A 1 81 ? 7.087 -6.632 -17.388 1.00 89.00 81 PRO A N 1
ATOM 605 C CA . PRO A 1 81 ? 7.806 -7.081 -16.188 1.00 89.00 81 PRO A CA 1
ATOM 606 C C . PRO A 1 81 ? 8.337 -8.521 -16.195 1.00 89.00 81 PRO A C 1
ATOM 608 O O . PRO A 1 81 ? 9.014 -8.893 -15.240 1.00 89.00 81 PRO A O 1
ATOM 611 N N . GLU A 1 82 ? 8.041 -9.327 -17.211 1.00 90.44 82 GLU A N 1
ATOM 612 C CA . GLU A 1 82 ? 8.434 -10.741 -17.272 1.00 90.44 82 GLU A CA 1
ATOM 613 C C . GLU A 1 82 ? 9.953 -10.924 -17.433 1.00 90.44 82 GLU A C 1
ATOM 615 O O . GLU A 1 82 ? 10.532 -11.837 -16.845 1.00 90.44 82 GLU A O 1
ATOM 620 N N . ASP A 1 83 ? 10.609 -10.026 -18.169 1.00 91.69 83 ASP A N 1
ATOM 621 C CA . ASP A 1 83 ? 12.061 -9.953 -18.320 1.00 91.69 83 ASP A CA 1
ATOM 622 C C . ASP A 1 83 ? 12.636 -8.734 -17.579 1.00 91.69 83 ASP A C 1
ATOM 624 O O . ASP A 1 83 ? 12.602 -7.590 -18.037 1.00 91.69 83 ASP A O 1
ATOM 628 N N . ILE A 1 84 ? 13.206 -8.987 -16.401 1.00 92.56 84 ILE A N 1
ATOM 629 C CA . ILE A 1 84 ? 13.823 -7.960 -15.549 1.00 92.56 84 ILE A CA 1
ATOM 630 C C . ILE A 1 84 ? 15.140 -7.443 -16.151 1.00 92.56 84 ILE A C 1
ATOM 632 O O . ILE A 1 84 ? 15.573 -6.332 -15.826 1.00 92.56 84 ILE A O 1
ATOM 636 N N . SER A 1 85 ? 15.783 -8.205 -17.044 1.00 93.12 85 SER A N 1
ATOM 637 C CA . SER A 1 85 ? 17.018 -7.773 -17.708 1.00 93.12 85 SER A CA 1
ATOM 638 C C . SER A 1 85 ? 16.789 -6.576 -18.637 1.00 93.12 85 SER A C 1
ATOM 640 O O . SER A 1 85 ? 17.713 -5.793 -18.859 1.00 93.12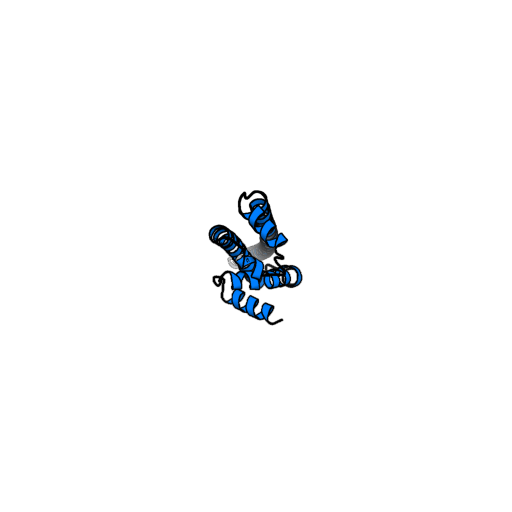 85 SER A O 1
ATOM 642 N N . ALA A 1 86 ? 15.539 -6.323 -19.051 1.00 92.81 86 ALA A N 1
ATOM 643 C CA . ALA A 1 86 ? 15.132 -5.115 -19.770 1.00 92.81 86 ALA A CA 1
ATOM 644 C C . ALA A 1 86 ? 15.542 -3.808 -19.058 1.00 92.81 86 ALA A C 1
ATOM 646 O O . ALA A 1 86 ? 15.764 -2.783 -19.706 1.00 92.81 86 ALA A O 1
ATOM 647 N N . LEU A 1 87 ? 15.701 -3.827 -17.727 1.00 92.94 87 LEU A N 1
ATOM 648 C CA . LEU A 1 87 ? 16.173 -2.674 -16.949 1.00 92.94 87 LEU A CA 1
ATOM 649 C C . LEU A 1 87 ? 17.629 -2.288 -17.249 1.00 92.94 87 LEU A C 1
ATOM 651 O O . LEU A 1 87 ? 18.030 -1.153 -16.975 1.00 92.94 87 LEU A O 1
ATOM 655 N N . ASP A 1 88 ? 18.426 -3.208 -17.791 1.00 92.56 88 ASP A N 1
ATOM 656 C CA . ASP A 1 88 ? 19.827 -2.968 -18.150 1.00 92.56 88 ASP A CA 1
ATOM 657 C C . ASP A 1 88 ? 19.959 -2.261 -19.508 1.00 92.56 88 ASP A C 1
ATOM 659 O O . ASP A 1 88 ? 20.980 -1.632 -19.775 1.00 92.56 88 ASP A O 1
ATOM 663 N N . ALA A 1 89 ? 18.900 -2.275 -20.326 1.00 89.88 89 ALA A N 1
ATOM 664 C CA . ALA A 1 89 ? 18.822 -1.519 -21.575 1.00 89.88 89 ALA A CA 1
ATOM 665 C C . ALA A 1 89 ? 18.473 -0.031 -21.369 1.00 89.88 89 ALA A C 1
ATOM 667 O O . ALA A 1 89 ? 18.503 0.755 -22.319 1.00 89.88 89 ALA A O 1
ATOM 668 N N . LEU A 1 90 ? 18.123 0.381 -20.144 1.00 93.12 90 LEU A N 1
ATOM 669 C CA . LEU A 1 90 ? 17.836 1.781 -19.839 1.00 93.12 90 LEU A CA 1
ATOM 670 C C . LEU A 1 90 ? 19.113 2.625 -19.829 1.00 93.12 90 LEU A C 1
ATOM 672 O O . LEU A 1 90 ? 20.135 2.243 -19.260 1.00 93.12 90 LEU A O 1
ATOM 676 N N . SER A 1 91 ? 19.012 3.842 -20.371 1.00 94.38 91 SER A N 1
ATOM 677 C CA . SER A 1 91 ? 20.038 4.866 -20.168 1.00 94.38 91 SER A CA 1
ATOM 678 C C . SER A 1 91 ? 20.208 5.171 -18.673 1.00 94.38 91 SER A C 1
ATOM 680 O O . SER A 1 91 ? 19.286 4.973 -17.879 1.00 94.38 91 SER A O 1
ATOM 682 N N . HIS A 1 92 ? 21.370 5.694 -18.270 1.00 92.62 92 HIS A N 1
ATOM 683 C CA . HIS A 1 92 ? 21.614 6.044 -16.865 1.00 92.62 92 HIS A CA 1
ATOM 684 C C . HIS A 1 92 ? 20.557 7.021 -16.315 1.00 92.62 92 HIS A C 1
ATOM 686 O O . HIS A 1 92 ? 20.065 6.852 -15.199 1.00 92.62 92 HIS A O 1
ATOM 692 N N . GLU A 1 93 ? 20.157 8.003 -17.126 1.00 93.62 93 GLU A N 1
ATOM 693 C CA . GLU A 1 93 ? 19.128 8.980 -16.772 1.00 93.62 93 GLU A CA 1
ATOM 694 C C . GLU A 1 93 ? 17.743 8.333 -16.621 1.00 93.62 93 GLU A C 1
ATOM 696 O O . GLU A 1 93 ? 17.061 8.546 -15.614 1.00 93.62 93 GLU A O 1
ATOM 701 N N . ASP A 1 94 ? 17.334 7.502 -17.584 1.00 94.69 94 ASP A N 1
ATOM 702 C CA . ASP A 1 94 ? 16.047 6.805 -17.523 1.00 94.69 94 ASP A CA 1
ATOM 703 C C . ASP A 1 94 ? 15.994 5.824 -16.355 1.00 94.69 94 ASP A C 1
ATOM 705 O O . ASP A 1 94 ? 14.980 5.745 -15.660 1.00 94.69 94 ASP A O 1
ATOM 709 N N . ARG A 1 95 ? 17.099 5.120 -16.085 1.00 93.94 95 ARG A N 1
ATOM 710 C CA . ARG A 1 95 ? 17.222 4.229 -14.931 1.00 93.94 95 ARG A CA 1
ATOM 711 C C . ARG A 1 95 ? 17.078 5.002 -13.624 1.00 93.94 95 ARG A C 1
ATOM 713 O O . ARG A 1 95 ? 16.388 4.532 -12.725 1.00 93.94 95 ARG A O 1
ATOM 720 N N . GLY A 1 96 ? 17.663 6.197 -13.521 1.00 92.94 96 GLY A N 1
ATOM 721 C CA . GLY A 1 96 ? 17.496 7.078 -12.363 1.00 92.94 96 GLY A CA 1
ATOM 722 C C . GLY A 1 96 ? 16.038 7.498 -12.143 1.00 92.94 96 GLY A C 1
ATOM 723 O O . GLY A 1 96 ? 15.512 7.374 -11.035 1.00 92.94 96 GLY A O 1
ATOM 724 N N . ARG A 1 97 ? 15.348 7.923 -13.207 1.00 93.75 97 ARG A N 1
ATOM 725 C CA . ARG A 1 97 ? 13.925 8.310 -13.154 1.00 93.75 97 ARG A CA 1
ATOM 726 C C . ARG A 1 97 ? 13.020 7.135 -12.801 1.00 93.75 97 ARG A C 1
ATOM 728 O O . ARG A 1 97 ? 12.155 7.257 -11.937 1.00 93.75 97 ARG A O 1
ATOM 735 N N . PHE A 1 98 ? 13.254 5.984 -13.425 1.00 93.81 98 PHE A N 1
ATOM 736 C CA . PHE A 1 98 ? 12.524 4.759 -13.123 1.00 93.81 98 PHE A CA 1
ATOM 737 C C . PHE A 1 98 ? 12.786 4.280 -11.692 1.00 93.81 98 PHE A C 1
ATOM 739 O O . PHE A 1 98 ? 11.874 3.816 -11.018 1.00 93.81 98 PHE A O 1
ATOM 746 N N . ARG A 1 99 ? 14.003 4.459 -11.172 1.00 94.06 99 ARG A N 1
ATOM 747 C CA . ARG A 1 99 ? 14.317 4.156 -9.773 1.00 94.06 99 ARG A CA 1
ATOM 748 C C . ARG A 1 99 ? 13.508 5.019 -8.804 1.00 94.06 99 ARG A C 1
ATOM 750 O O . ARG A 1 99 ? 12.954 4.476 -7.856 1.00 94.06 99 ARG A O 1
ATOM 757 N N . LEU A 1 100 ? 13.393 6.329 -9.041 1.00 91.75 100 LEU A N 1
ATOM 758 C CA . LEU A 1 100 ? 12.551 7.215 -8.217 1.00 91.75 100 LEU A CA 1
ATOM 759 C C . LEU A 1 100 ? 11.079 6.796 -8.252 1.00 91.75 100 LEU A C 1
ATOM 761 O O . LEU A 1 100 ? 10.418 6.749 -7.216 1.00 91.75 100 LEU A O 1
ATOM 765 N N . TRP A 1 101 ? 10.594 6.423 -9.435 1.00 91.81 101 TRP A N 1
ATOM 766 C CA . TRP A 1 101 ? 9.260 5.862 -9.606 1.00 91.81 101 TRP A CA 1
ATOM 767 C C . TRP A 1 101 ? 9.046 4.588 -8.776 1.00 91.81 101 TRP A C 1
ATOM 769 O O . TRP A 1 101 ? 8.036 4.440 -8.090 1.00 91.81 101 TRP A O 1
ATOM 779 N N . GLN A 1 102 ? 10.027 3.684 -8.778 1.00 92.94 102 GLN A N 1
ATOM 780 C CA . GLN A 1 102 ? 9.966 2.444 -8.007 1.00 92.94 102 GLN A CA 1
ATOM 781 C C . GLN A 1 102 ? 10.108 2.661 -6.492 1.00 92.94 102 GLN A C 1
ATOM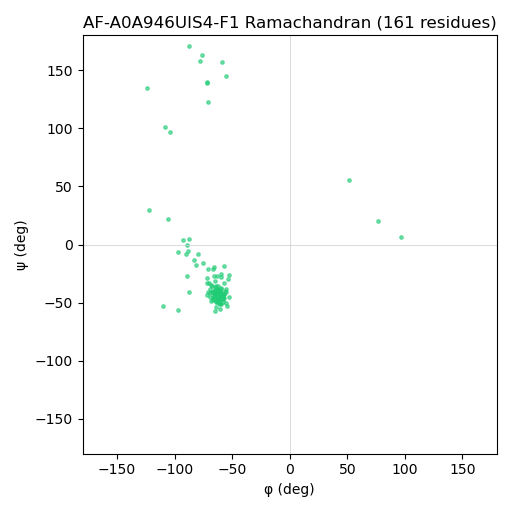 783 O O . GLN A 1 102 ? 9.505 1.916 -5.728 1.00 92.94 102 GLN A O 1
ATOM 788 N N . ILE A 1 103 ? 10.816 3.702 -6.038 1.00 92.31 103 ILE A N 1
ATOM 789 C CA . ILE A 1 103 ? 10.849 4.090 -4.615 1.00 92.31 103 ILE A CA 1
ATOM 790 C C . ILE A 1 103 ? 9.459 4.520 -4.135 1.00 92.31 103 ILE A C 1
ATOM 792 O O . ILE A 1 103 ? 9.023 4.102 -3.059 1.00 92.31 103 ILE A O 1
ATOM 796 N N . ALA A 1 104 ? 8.742 5.319 -4.932 1.00 89.94 104 ALA A N 1
ATOM 797 C CA . ALA A 1 104 ? 7.371 5.714 -4.608 1.00 89.94 104 ALA A CA 1
ATOM 798 C C . ALA A 1 104 ? 6.451 4.485 -4.505 1.00 89.94 104 ALA 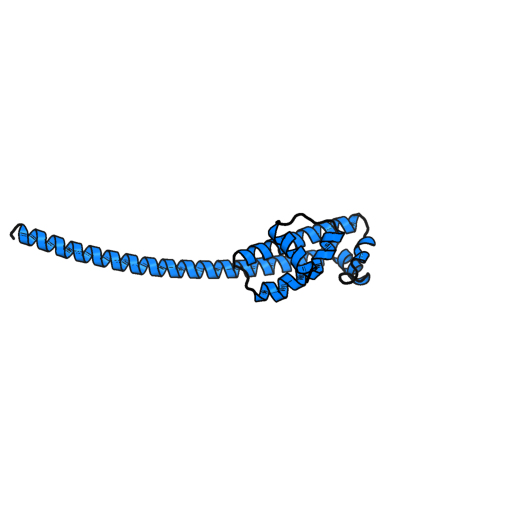A C 1
ATOM 800 O O . ALA A 1 104 ? 5.686 4.358 -3.548 1.00 89.94 104 ALA A O 1
ATOM 801 N N . GLN A 1 105 ? 6.604 3.535 -5.433 1.00 90.19 105 GLN A N 1
ATOM 802 C CA . GLN A 1 105 ? 5.883 2.264 -5.411 1.00 90.19 105 GLN A CA 1
ATOM 803 C C . GLN A 1 105 ? 6.191 1.426 -4.171 1.00 90.19 105 GLN A C 1
ATOM 805 O O . GLN A 1 105 ? 5.273 0.977 -3.488 1.00 90.19 105 GLN A O 1
ATOM 810 N N . GLN A 1 106 ? 7.470 1.231 -3.851 1.00 92.38 106 GLN A N 1
ATOM 811 C CA . GLN A 1 106 ? 7.884 0.468 -2.674 1.00 92.38 106 GLN A CA 1
ATOM 812 C C . GLN A 1 106 ? 7.327 1.095 -1.389 1.00 92.38 106 GLN A C 1
ATOM 814 O O . GLN A 1 106 ? 6.794 0.387 -0.542 1.00 92.38 106 GLN A O 1
ATOM 819 N N . THR A 1 107 ? 7.370 2.426 -1.283 1.00 90.88 107 THR A N 1
ATOM 820 C CA . THR A 1 107 ? 6.834 3.171 -0.131 1.00 90.88 107 THR A CA 1
ATOM 821 C C . THR A 1 107 ? 5.323 2.989 0.014 1.00 90.88 107 THR A C 1
ATOM 823 O O . THR A 1 107 ? 4.827 2.804 1.128 1.00 90.88 107 THR A O 1
ATOM 826 N N . HIS A 1 108 ? 4.584 3.012 -1.100 1.00 90.50 108 HIS A N 1
ATOM 827 C CA . HIS A 1 108 ? 3.147 2.754 -1.103 1.00 90.50 108 HIS A CA 1
ATOM 828 C C . HIS A 1 108 ? 2.838 1.348 -0.573 1.00 90.50 108 HIS A C 1
ATOM 830 O O . HIS A 1 108 ? 2.035 1.209 0.348 1.00 90.50 108 HIS A O 1
ATOM 836 N N . TRP A 1 109 ? 3.512 0.317 -1.089 1.00 91.56 109 TRP A N 1
ATOM 837 C CA . TRP A 1 109 ? 3.268 -1.065 -0.668 1.00 91.56 109 TRP A CA 1
ATOM 838 C C . TRP A 1 109 ? 3.722 -1.349 0.767 1.00 91.56 109 TRP A C 1
ATOM 840 O O . TRP A 1 109 ? 2.985 -2.007 1.496 1.00 91.56 109 TRP A O 1
ATOM 850 N N . ASP A 1 110 ? 4.845 -0.792 1.223 1.00 93.62 110 ASP A N 1
ATOM 851 C CA . ASP A 1 110 ? 5.254 -0.855 2.635 1.00 93.62 110 ASP A CA 1
ATOM 852 C C . ASP A 1 110 ? 4.157 -0.267 3.541 1.00 93.62 110 ASP A C 1
ATOM 854 O O . ASP A 1 110 ? 3.725 -0.880 4.519 1.00 93.62 110 ASP A O 1
ATOM 858 N N . ASN A 1 111 ? 3.612 0.895 3.169 1.00 91.12 111 ASN A N 1
ATOM 859 C CA . ASN A 1 111 ? 2.513 1.497 3.914 1.00 91.12 111 ASN A CA 1
ATOM 860 C C . ASN A 1 111 ? 1.245 0.623 3.917 1.00 91.12 111 ASN A C 1
ATOM 862 O O . ASN A 1 111 ? 0.601 0.514 4.959 1.00 91.12 111 ASN A O 1
ATOM 866 N N . MET A 1 112 ? 0.909 -0.033 2.801 1.00 90.31 112 MET A N 1
ATOM 867 C CA . MET A 1 112 ? -0.204 -0.992 2.746 1.00 90.31 112 MET A CA 1
ATOM 868 C C . MET A 1 112 ? 0.020 -2.172 3.680 1.00 90.31 112 MET A C 1
ATOM 870 O O . MET A 1 112 ? -0.878 -2.525 4.441 1.00 90.31 112 MET A O 1
ATOM 874 N N . PHE A 1 113 ? 1.222 -2.744 3.684 1.00 93.50 113 PHE A N 1
ATOM 875 C CA . PHE A 1 113 ? 1.532 -3.842 4.588 1.00 93.50 113 PHE A CA 1
ATOM 876 C C . PHE A 1 113 ? 1.412 -3.416 6.049 1.00 93.50 113 PHE A C 1
ATOM 878 O O . PHE A 1 113 ? 0.783 -4.103 6.849 1.00 93.50 113 PHE A O 1
ATOM 885 N N . PHE A 1 114 ? 1.933 -2.238 6.391 1.00 92.81 114 PHE A N 1
ATOM 886 C CA . PHE A 1 114 ? 1.793 -1.701 7.738 1.00 92.81 114 PHE A CA 1
ATOM 887 C C . PHE A 1 114 ? 0.317 -1.543 8.141 1.00 92.81 114 PHE A C 1
ATOM 889 O O . PHE A 1 114 ? -0.056 -1.937 9.241 1.00 92.81 114 PHE A O 1
ATOM 896 N N . GLN A 1 115 ? -0.544 -1.031 7.256 1.00 89.12 115 GLN A N 1
ATOM 897 C CA . GLN A 1 115 ? -1.984 -0.916 7.523 1.00 89.12 115 GLN A CA 1
ATOM 898 C C . GLN A 1 115 ? -2.675 -2.278 7.689 1.00 89.12 115 GLN A C 1
ATOM 900 O O . GLN A 1 115 ? -3.553 -2.409 8.545 1.00 89.12 115 GLN A O 1
ATOM 905 N N . TYR A 1 116 ? -2.260 -3.290 6.923 1.00 91.75 116 TYR A N 1
ATOM 906 C CA . TYR A 1 116 ? -2.708 -4.673 7.100 1.00 91.75 116 TYR A CA 1
ATOM 907 C C . TYR A 1 116 ? -2.342 -5.210 8.486 1.00 91.75 116 TYR A C 1
ATOM 909 O O . TYR A 1 116 ? -3.212 -5.699 9.202 1.00 91.75 116 TYR A O 1
ATOM 917 N N . GLN A 1 117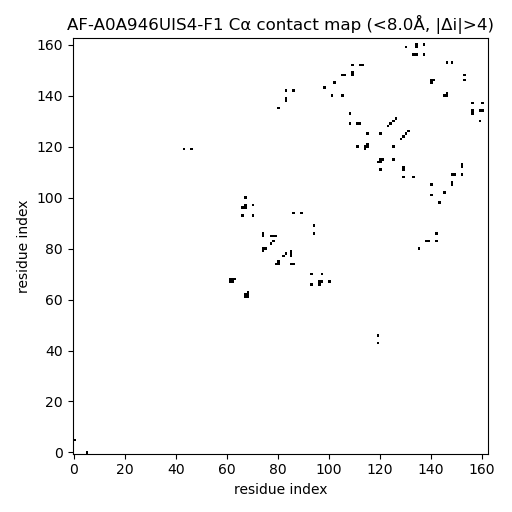 ? -1.102 -4.995 8.937 1.00 93.31 117 GLN A N 1
ATOM 918 C CA . GLN A 1 117 ? -0.669 -5.396 10.282 1.00 93.31 117 GLN A CA 1
ATOM 919 C C . GLN A 1 117 ? -1.483 -4.733 11.409 1.00 93.31 117 GLN A C 1
ATOM 921 O O . GLN A 1 117 ? -1.580 -5.290 12.499 1.00 93.31 117 GLN A O 1
ATOM 926 N N . GLN A 1 118 ? -2.072 -3.558 11.163 1.00 89.69 118 GLN A N 1
ATOM 927 C CA . GLN A 1 118 ? -2.945 -2.864 12.119 1.00 89.69 118 GLN A CA 1
ATOM 928 C C . GLN A 1 118 ? -4.433 -3.258 12.002 1.00 89.69 118 GLN A C 1
ATOM 930 O O . GLN A 1 118 ? -5.263 -2.732 12.744 1.00 89.69 118 GLN A O 1
ATOM 935 N N . GLY A 1 119 ? -4.795 -4.154 11.078 1.00 88.31 119 GLY A N 1
ATOM 936 C CA . GLY A 1 119 ? -6.177 -4.589 10.852 1.00 88.31 119 GLY A CA 1
ATOM 937 C C . GLY A 1 119 ? -7.047 -3.583 10.090 1.00 88.31 119 GLY A C 1
ATOM 938 O O . GLY A 1 119 ? -8.273 -3.640 10.186 1.00 88.31 119 GLY A O 1
ATOM 939 N N . TYR A 1 120 ? -6.438 -2.644 9.354 1.00 85.38 120 TYR A N 1
ATOM 940 C CA . TYR A 1 120 ? -7.157 -1.696 8.486 1.00 85.38 120 TYR A CA 1
ATOM 941 C C . TYR A 1 120 ? -7.352 -2.209 7.053 1.00 85.38 120 TYR A C 1
ATOM 943 O O . TYR A 1 120 ? -8.056 -1.581 6.260 1.00 85.38 120 TYR A O 1
ATOM 951 N N . ILE A 1 121 ? -6.719 -3.333 6.720 1.00 86.75 121 ILE A N 1
ATOM 952 C CA . ILE A 1 121 ? -6.853 -4.031 5.445 1.00 86.75 121 ILE A CA 1
ATOM 953 C C . ILE A 1 121 ? -7.276 -5.464 5.758 1.00 86.75 121 ILE A C 1
ATOM 955 O O . ILE A 1 121 ? -6.732 -6.078 6.673 1.00 86.75 121 ILE A O 1
ATOM 959 N N . ASP A 1 122 ? -8.265 -5.958 5.025 1.00 87.44 122 ASP A N 1
ATOM 960 C CA . ASP A 1 122 ? -8.747 -7.332 5.120 1.00 87.44 122 ASP A CA 1
ATOM 961 C C . ASP A 1 122 ? -7.797 -8.339 4.437 1.00 87.44 122 ASP A C 1
ATOM 963 O O . ASP A 1 122 ? -6.919 -7.986 3.643 1.00 87.44 122 ASP A O 1
ATOM 967 N N . ASP A 1 123 ? -7.975 -9.618 4.768 1.00 89.62 123 ASP A N 1
ATOM 968 C CA . ASP A 1 123 ? -7.162 -10.704 4.214 1.00 89.62 123 ASP A CA 1
ATOM 969 C C . ASP A 1 123 ? -7.378 -10.898 2.708 1.00 89.62 123 ASP A C 1
ATOM 971 O O . ASP A 1 123 ? -6.460 -11.344 2.024 1.00 89.62 123 ASP A O 1
ATOM 975 N N . GLU A 1 124 ? -8.556 -10.547 2.185 1.00 89.88 124 GLU A N 1
ATOM 976 C CA . GLU A 1 124 ? -8.883 -10.643 0.758 1.00 89.88 124 GLU A CA 1
ATOM 977 C C . GLU A 1 124 ? -7.990 -9.698 -0.051 1.00 89.88 124 GLU A C 1
ATOM 979 O O . GLU A 1 124 ? -7.245 -10.129 -0.930 1.00 89.88 124 GLU A O 1
ATOM 984 N N . TYR A 1 125 ? -7.953 -8.416 0.314 1.00 87.50 125 TYR A N 1
ATOM 985 C CA . TYR A 1 125 ? -7.089 -7.428 -0.322 1.00 87.50 125 TYR A CA 1
ATOM 986 C C . TYR A 1 125 ? -5.611 -7.793 -0.172 1.00 87.50 125 TYR A C 1
ATOM 988 O O . TYR A 1 125 ? -4.819 -7.621 -1.106 1.00 87.50 125 TYR A O 1
ATOM 996 N N . TYR A 1 126 ? -5.213 -8.291 1.000 1.00 91.50 126 TYR A N 1
ATOM 997 C CA . TYR A 1 126 ? -3.840 -8.728 1.210 1.00 91.50 126 TYR A CA 1
ATOM 998 C C . TYR A 1 126 ? -3.471 -9.906 0.286 1.00 91.50 126 TYR A C 1
ATOM 1000 O O . TYR A 1 126 ? -2.453 -9.845 -0.413 1.00 91.50 126 TYR A O 1
ATOM 1008 N N . CYS A 1 127 ? -4.306 -10.943 0.218 1.00 91.06 127 CYS A N 1
ATOM 1009 C CA . CYS A 1 127 ? -4.055 -12.121 -0.611 1.00 91.06 127 CYS A CA 1
ATOM 1010 C C . CYS A 1 127 ? -4.093 -11.803 -2.110 1.00 91.06 127 CYS A C 1
ATOM 1012 O O . CYS A 1 127 ? -3.171 -12.181 -2.836 1.00 91.06 127 CYS A O 1
ATOM 1014 N N . ASP A 1 128 ? -5.110 -11.076 -2.564 1.00 89.00 128 ASP A N 1
ATOM 1015 C CA . ASP A 1 128 ? -5.392 -10.932 -3.992 1.00 89.00 128 ASP A CA 1
ATOM 1016 C C . ASP A 1 128 ? -4.617 -9.771 -4.621 1.00 89.00 128 ASP A C 1
ATOM 1018 O O . ASP A 1 128 ? -4.069 -9.896 -5.724 1.00 89.00 128 ASP A O 1
ATOM 1022 N N . ALA A 1 129 ? -4.519 -8.640 -3.916 1.00 88.06 129 ALA A N 1
ATOM 1023 C CA . ALA A 1 129 ? -3.872 -7.440 -4.434 1.00 88.06 129 ALA A CA 1
ATOM 1024 C C . ALA A 1 129 ? -2.423 -7.316 -3.955 1.00 88.06 129 ALA A C 1
ATOM 1026 O O . ALA A 1 129 ? -1.513 -7.213 -4.783 1.00 88.06 129 ALA A O 1
ATOM 1027 N N . PHE A 1 130 ? -2.190 -7.322 -2.639 1.00 92.00 130 PHE A N 1
ATOM 1028 C CA . PHE A 1 130 ? -0.860 -7.059 -2.083 1.00 92.00 130 PHE A CA 1
ATOM 1029 C C . PHE A 1 130 ? 0.148 -8.144 -2.478 1.00 92.00 130 PHE A C 1
ATOM 1031 O O . PHE A 1 130 ? 1.146 -7.815 -3.124 1.00 92.00 130 PHE A O 1
ATOM 1038 N N . LYS A 1 131 ? -0.115 -9.427 -2.167 1.00 93.81 131 LYS A N 1
ATOM 1039 C CA . LYS A 1 131 ? 0.829 -10.525 -2.463 1.00 93.81 131 LYS A CA 1
ATOM 1040 C C . LYS A 1 131 ? 1.186 -10.557 -3.948 1.00 93.81 131 LYS A C 1
ATOM 1042 O O . LYS A 1 131 ? 2.363 -10.545 -4.303 1.00 93.81 131 LYS A O 1
ATOM 1047 N N . THR A 1 132 ? 0.175 -10.534 -4.815 1.00 91.00 132 THR A N 1
ATOM 1048 C CA . THR A 1 132 ? 0.341 -10.576 -6.274 1.00 91.00 132 THR A CA 1
ATOM 1049 C C . THR A 1 132 ? 1.203 -9.424 -6.790 1.00 91.00 132 THR A C 1
ATOM 1051 O O . THR A 1 132 ? 2.122 -9.625 -7.588 1.00 91.00 132 THR A O 1
ATOM 1054 N N . ARG A 1 133 ? 0.930 -8.190 -6.345 1.00 90.19 133 ARG A N 1
ATOM 1055 C CA . ARG A 1 133 ? 1.662 -7.005 -6.813 1.00 90.19 133 ARG A CA 1
ATOM 1056 C C . ARG A 1 133 ? 3.085 -6.967 -6.270 1.00 90.19 133 ARG A C 1
ATOM 1058 O O . ARG A 1 133 ? 3.996 -6.681 -7.044 1.00 90.19 133 ARG A O 1
ATOM 1065 N N . VAL A 1 134 ? 3.278 -7.273 -4.988 1.00 93.00 134 VAL A N 1
ATOM 1066 C CA . VAL A 1 134 ? 4.595 -7.261 -4.339 1.00 93.00 134 VAL A CA 1
ATOM 1067 C C . VAL A 1 134 ? 5.498 -8.349 -4.910 1.00 93.00 134 VAL A C 1
ATOM 1069 O O . VAL A 1 134 ? 6.618 -8.020 -5.288 1.00 93.00 134 VAL A O 1
ATOM 1072 N N . LYS A 1 135 ? 5.014 -9.588 -5.100 1.00 92.19 135 LYS A N 1
ATOM 1073 C CA . LYS A 1 135 ? 5.803 -10.661 -5.743 1.00 92.19 135 LYS A CA 1
ATOM 1074 C C . LYS A 1 135 ? 6.323 -10.252 -7.121 1.00 92.19 135 LYS A C 1
ATOM 1076 O O . LYS A 1 135 ? 7.471 -10.511 -7.458 1.00 92.19 135 LYS A O 1
ATOM 1081 N N . ARG A 1 136 ? 5.499 -9.558 -7.909 1.00 90.12 136 ARG A N 1
ATOM 1082 C CA . ARG A 1 136 ? 5.890 -9.080 -9.242 1.00 90.12 136 ARG A CA 1
ATOM 1083 C C . ARG A 1 136 ? 6.893 -7.920 -9.202 1.00 90.12 136 ARG A C 1
ATOM 1085 O O . ARG A 1 136 ? 7.703 -7.781 -10.111 1.00 90.12 136 ARG A O 1
ATOM 1092 N N . LEU A 1 137 ? 6.818 -7.049 -8.195 1.00 92.19 137 LEU A N 1
ATOM 1093 C CA . LEU A 1 137 ? 7.669 -5.856 -8.093 1.00 92.19 137 LEU A CA 1
ATOM 1094 C C . LEU A 1 137 ? 8.984 -6.111 -7.348 1.00 92.19 137 LEU A C 1
ATOM 1096 O O . LEU A 1 137 ? 9.974 -5.445 -7.646 1.00 92.19 137 LEU A O 1
ATOM 1100 N N . ALA A 1 138 ? 9.026 -7.078 -6.431 1.00 92.81 138 ALA A N 1
ATOM 1101 C CA . ALA A 1 138 ? 10.201 -7.369 -5.613 1.00 92.81 138 ALA A CA 1
ATOM 1102 C C . ALA A 1 138 ? 11.488 -7.593 -6.435 1.00 92.81 138 ALA A C 1
ATOM 1104 O O . ALA A 1 138 ? 12.483 -6.928 -6.135 1.00 92.81 138 ALA A O 1
ATOM 1105 N N . PRO A 1 139 ? 11.485 -8.369 -7.539 1.00 93.00 139 PRO A N 1
ATOM 1106 C CA . PRO A 1 139 ? 12.685 -8.529 -8.364 1.00 93.00 139 PRO A CA 1
ATOM 1107 C C . PRO A 1 139 ? 13.140 -7.226 -9.044 1.00 93.00 139 PRO A C 1
ATOM 1109 O O . PRO A 1 139 ? 14.330 -6.995 -9.251 1.00 93.00 139 PRO A O 1
ATOM 1112 N N . THR A 1 140 ? 12.196 -6.333 -9.375 1.00 93.94 140 THR A N 1
ATOM 1113 C CA . THR A 1 140 ? 12.516 -4.995 -9.905 1.00 93.94 140 THR A CA 1
ATOM 1114 C C . THR A 1 140 ? 13.235 -4.162 -8.847 1.00 93.94 140 THR A C 1
ATOM 1116 O O . THR A 1 140 ? 14.218 -3.487 -9.148 1.00 93.94 140 THR A O 1
ATOM 1119 N N . TRP A 1 141 ? 12.750 -4.194 -7.605 1.00 94.12 141 TRP A N 1
ATOM 1120 C CA . TRP A 1 141 ? 13.345 -3.456 -6.492 1.00 94.12 141 TRP A CA 1
ATOM 1121 C C . TRP A 1 141 ? 14.743 -3.961 -6.157 1.00 94.12 141 TRP A C 1
ATOM 1123 O O . TRP A 1 141 ? 15.654 -3.149 -5.995 1.00 94.12 141 TRP A O 1
ATOM 1133 N N . GLU A 1 142 ? 14.933 -5.278 -6.154 1.00 91.94 142 GLU A N 1
ATOM 1134 C CA . GLU A 1 142 ? 16.241 -5.906 -5.981 1.00 91.94 142 GLU A CA 1
ATOM 1135 C C . GLU A 1 142 ? 17.218 -5.469 -7.082 1.00 91.94 142 GLU A C 1
ATOM 1137 O O . GLU A 1 142 ? 18.277 -4.916 -6.789 1.00 91.94 142 GLU A O 1
ATOM 1142 N N . LYS A 1 143 ? 16.828 -5.578 -8.362 1.00 92.25 143 LYS A N 1
ATOM 1143 C CA . LYS A 1 143 ? 17.663 -5.167 -9.508 1.00 92.25 143 LYS A CA 1
ATOM 1144 C C . LYS A 1 143 ? 18.038 -3.676 -9.484 1.00 92.25 143 LYS A C 1
ATOM 1146 O O . LYS A 1 143 ? 19.071 -3.275 -10.029 1.00 92.25 143 LYS A O 1
ATOM 1151 N N . LEU A 1 144 ? 17.204 -2.836 -8.873 1.00 92.44 144 LEU A N 1
ATOM 1152 C CA . LEU A 1 144 ? 17.434 -1.396 -8.710 1.00 92.44 144 LEU A CA 1
ATOM 1153 C C . LEU A 1 144 ? 18.129 -1.026 -7.387 1.00 92.44 144 LEU A C 1
ATOM 1155 O O . LEU A 1 144 ? 18.335 0.169 -7.134 1.00 92.44 144 LEU A O 1
ATOM 1159 N N . ASN A 1 145 ? 18.511 -2.018 -6.575 1.00 89.38 145 ASN A N 1
ATOM 1160 C CA . ASN A 1 145 ? 19.093 -1.855 -5.242 1.00 89.38 145 ASN A CA 1
ATOM 1161 C C . ASN A 1 145 ? 18.233 -0.938 -4.352 1.00 89.38 145 ASN A C 1
ATOM 1163 O O . ASN A 1 145 ? 18.685 0.107 -3.864 1.00 89.38 145 ASN A O 1
ATOM 1167 N N . LEU A 1 146 ? 16.954 -1.291 -4.208 1.00 87.38 146 LEU A N 1
ATOM 1168 C CA . LEU A 1 146 ? 15.988 -0.604 -3.351 1.00 87.38 146 LEU A CA 1
ATOM 1169 C C . LEU A 1 146 ? 15.748 -1.414 -2.071 1.00 87.38 146 LEU A C 1
ATOM 1171 O O . LEU A 1 146 ? 14.941 -2.338 -2.058 1.00 87.38 146 LEU A O 1
ATOM 1175 N N . THR A 1 147 ? 16.435 -1.057 -0.984 1.00 65.25 147 THR A N 1
ATOM 1176 C CA . THR A 1 147 ? 16.388 -1.790 0.300 1.00 65.25 147 THR A CA 1
ATOM 1177 C C . THR A 1 147 ? 15.934 -0.919 1.478 1.00 65.25 147 THR A C 1
ATOM 1179 O O . THR A 1 147 ? 16.374 -1.121 2.604 1.00 65.25 147 THR A O 1
ATOM 1182 N N . SER A 1 148 ? 15.099 0.097 1.240 1.00 66.81 148 SER A N 1
ATOM 1183 C CA . SER A 1 148 ? 14.814 1.151 2.232 1.00 66.81 148 SER A CA 1
ATOM 1184 C C . SER A 1 148 ? 13.433 1.075 2.906 1.00 66.81 148 SER A C 1
ATOM 1186 O O . SER A 1 148 ? 12.949 2.096 3.390 1.00 66.81 148 SER A O 1
ATOM 1188 N N . GLY A 1 149 ? 12.777 -0.089 2.922 1.00 78.75 149 GLY A N 1
ATOM 1189 C CA . GLY A 1 149 ? 11.485 -0.285 3.602 1.00 78.75 149 GLY A CA 1
ATOM 1190 C C . GLY A 1 149 ? 11.615 -0.666 5.081 1.00 78.75 149 GLY A C 1
ATOM 1191 O O . GLY A 1 149 ? 12.709 -0.979 5.553 1.00 78.75 149 GLY A O 1
ATOM 1192 N N . ARG A 1 150 ? 10.489 -0.681 5.811 1.00 91.31 150 ARG A N 1
ATOM 1193 C CA . ARG A 1 150 ? 10.411 -1.229 7.182 1.00 91.31 150 ARG A CA 1
ATOM 1194 C C . ARG A 1 150 ? 10.897 -2.683 7.231 1.00 91.31 150 ARG A C 1
ATOM 1196 O O . ARG A 1 150 ? 10.579 -3.471 6.345 1.00 91.31 150 ARG A O 1
ATOM 1203 N N . ASP A 1 151 ? 11.547 -3.080 8.326 1.00 92.81 151 ASP A N 1
ATOM 1204 C CA . ASP A 1 151 ? 12.028 -4.461 8.520 1.00 92.81 151 ASP A CA 1
ATOM 1205 C C . ASP A 1 151 ? 10.921 -5.513 8.379 1.00 92.81 151 ASP A C 1
ATOM 1207 O O . ASP A 1 151 ? 11.152 -6.589 7.830 1.00 92.81 151 ASP A O 1
ATOM 1211 N N . SER A 1 152 ? 9.710 -5.214 8.863 1.00 93.94 152 SER A N 1
ATOM 1212 C CA . SER A 1 152 ? 8.562 -6.116 8.726 1.00 93.94 152 SER A CA 1
ATOM 1213 C C . SER A 1 152 ? 8.173 -6.328 7.265 1.00 93.94 152 SER A C 1
ATOM 1215 O O . SER A 1 152 ? 7.865 -7.450 6.877 1.00 93.94 152 SER A O 1
ATOM 1217 N N . PHE A 1 153 ? 8.225 -5.272 6.455 1.00 94.69 153 PHE A N 1
ATOM 1218 C CA . PHE A 1 153 ? 7.928 -5.334 5.031 1.00 94.69 153 PHE A CA 1
ATOM 1219 C C . PHE A 1 153 ? 9.026 -6.065 4.251 1.00 94.69 153 PHE A C 1
ATOM 1221 O O . PHE A 1 153 ? 8.713 -6.894 3.403 1.00 94.69 153 PHE A O 1
ATOM 1228 N N . ASN A 1 154 ? 10.301 -5.838 4.579 1.00 92.50 154 ASN A N 1
ATOM 1229 C CA . ASN A 1 154 ? 11.413 -6.547 3.935 1.00 92.50 154 ASN A CA 1
ATOM 1230 C C . ASN A 1 154 ? 11.344 -8.061 4.201 1.00 92.50 154 ASN A C 1
ATOM 1232 O O . ASN A 1 154 ? 11.422 -8.851 3.263 1.00 92.50 154 ASN A O 1
ATOM 1236 N N . LYS A 1 155 ? 11.085 -8.470 5.452 1.00 93.62 155 LYS A N 1
ATOM 1237 C CA . LYS A 1 155 ? 10.864 -9.885 5.806 1.00 93.62 155 LYS A CA 1
ATOM 1238 C C . LYS A 1 155 ? 9.675 -10.492 5.071 1.00 93.62 155 LYS A C 1
ATOM 1240 O O . LYS A 1 155 ? 9.704 -11.658 4.691 1.00 93.62 155 LYS A O 1
ATOM 1245 N N . GLU A 1 156 ? 8.621 -9.708 4.881 1.00 94.06 156 GLU A N 1
ATOM 1246 C CA . GLU A 1 156 ? 7.456 -10.157 4.133 1.00 94.06 156 GLU A CA 1
ATOM 1247 C C . GLU A 1 156 ? 7.775 -10.351 2.648 1.00 94.06 156 GLU A C 1
ATOM 1249 O O . GLU A 1 156 ? 7.375 -11.357 2.069 1.00 94.06 156 GLU A O 1
ATOM 1254 N N . ILE A 1 157 ? 8.548 -9.451 2.037 1.00 93.19 157 ILE A N 1
ATOM 1255 C CA . ILE A 1 157 ? 9.044 -9.636 0.668 1.00 93.19 157 ILE A CA 1
ATOM 1256 C C . ILE A 1 157 ? 9.866 -10.927 0.566 1.00 93.19 157 ILE A C 1
ATOM 1258 O O . ILE A 1 157 ? 9.628 -11.718 -0.341 1.00 93.19 157 ILE A O 1
ATOM 1262 N N . GLU A 1 158 ? 10.793 -11.173 1.494 1.00 91.75 158 GLU A N 1
ATOM 1263 C CA . GLU A 1 158 ? 11.605 -12.402 1.522 1.00 91.75 158 GLU A CA 1
ATOM 1264 C C . GLU A 1 158 ? 10.733 -13.664 1.614 1.00 91.75 158 GLU A C 1
ATOM 1266 O O . GLU A 1 158 ? 10.920 -14.630 0.866 1.00 91.75 158 GLU A O 1
ATOM 1271 N N . ARG A 1 159 ? 9.725 -13.642 2.493 1.00 93.69 159 ARG A N 1
ATOM 1272 C CA . ARG A 1 159 ? 8.752 -14.730 2.642 1.00 93.69 159 ARG A CA 1
ATOM 1273 C C . ARG A 1 159 ? 7.959 -14.964 1.355 1.00 93.69 159 ARG A C 1
ATOM 1275 O O . ARG A 1 159 ? 7.769 -16.102 0.948 1.00 93.69 159 ARG A O 1
ATOM 1282 N N . LEU A 1 160 ? 7.508 -13.900 0.695 1.00 91.81 160 LEU A N 1
ATOM 1283 C CA . LEU A 1 160 ? 6.757 -13.995 -0.557 1.00 91.81 160 LEU A CA 1
ATOM 1284 C C . LEU A 1 160 ? 7.613 -14.460 -1.740 1.00 91.81 160 LEU A C 1
ATOM 1286 O O . LEU A 1 160 ? 7.092 -15.142 -2.617 1.00 91.81 160 LEU A O 1
ATOM 1290 N N . SER A 1 161 ? 8.897 -14.109 -1.771 1.00 86.19 161 SER A N 1
ATOM 1291 C CA . SER A 1 161 ? 9.838 -14.525 -2.819 1.00 86.19 161 SER A CA 1
ATOM 1292 C C . SER A 1 161 ? 10.284 -15.987 -2.691 1.00 86.19 161 SER A C 1
ATOM 1294 O O . SER A 1 161 ? 10.830 -16.539 -3.641 1.00 86.19 161 SER A O 1
ATOM 1296 N N . SER A 1 162 ? 10.072 -16.607 -1.526 1.00 85.19 162 SER A N 1
ATOM 1297 C CA . SER A 1 162 ? 10.387 -18.019 -1.250 1.00 85.19 162 SER A CA 1
ATOM 1298 C C . SER A 1 162 ? 9.188 -18.969 -1.392 1.00 85.19 162 SER A C 1
ATOM 1300 O O . SER A 1 162 ? 9.373 -20.183 -1.310 1.00 85.19 162 SER A O 1
ATOM 1302 N N . GLU A 1 163 ? 7.985 -18.426 -1.619 1.00 78.44 163 GLU A N 1
ATOM 1303 C CA . GLU A 1 163 ? 6.746 -19.148 -1.966 1.00 78.44 163 GLU A CA 1
ATOM 1304 C C . GLU A 1 163 ? 6.578 -19.297 -3.484 1.00 78.44 163 GLU A C 1
ATOM 1306 O O . GLU A 1 163 ? 6.431 -20.448 -3.943 1.00 78.44 163 GLU A O 1
#

Secondary structure (DSSP, 8-state):
--HHHHHHHHHHHHHHHHHHHHHHHHHHHHHHHHHHHHHHHHHHHHHHHHHHHHHHHHHHHHHH-TTHHHHHHHHHHTTTTT-GGGGGGS-HHHHHHHHHHHHHHHHHHHHHHHHHHTTSS-HHHIIIIIIHHHHHHHHHHHHTT---S-HHHHHHHHHHHT-

pLDDT: mean 89.59, std 5.65, range [57.62, 97.12]

Mean predicted aligned error: 7.89 Å